Protein AF-V6EYC3-F1 (afdb_monomer)

InterPro domains:
  IPR000436 Sushi/SCR/CCP domain [PF00084] (2-58)
  IPR000436 Sushi/SCR/CCP domain [PS50923] (1-59)
  IPR000436 Sushi/SCR/CCP domain [SM00032] (2-58)
  IPR000436 Sushi/SCR/CCP domain [cd00033] (2-59)
  IPR035976 Sushi/SCR/CCP superfamily [SSF57535] (1-58)

Foldseek 3Di:
DAADDDDDPQWDWPDDDPDGDDDFQDKTKIAGDPPWDAGIDIWGQHPVNDIDDPPPRTD

Structure (mmCIF, N/CA/C/O backbone):
data_AF-V6EYC3-F1
#
_entry.id   AF-V6EYC3-F1
#
loop_
_atom_site.group_PDB
_atom_site.id
_atom_site.type_symbol
_atom_site.label_atom_id
_atom_site.label_alt_id
_atom_site.label_comp_id
_atom_site.label_asym_id
_atom_site.label_entity_id
_atom_site.label_seq_id
_atom_site.pdbx_PDB_ins_code
_atom_site.Cartn_x
_atom_site.Cartn_y
_atom_site.Cartn_z
_atom_site.occupancy
_atom_site.B_iso_or_equiv
_atom_site.auth_seq_id
_atom_site.auth_comp_id
_atom_site.auth_asym_id
_atom_site.auth_atom_id
_atom_site.pdbx_PDB_model_num
ATOM 1 N N . HIS A 1 1 ? -9.724 -1.046 11.985 1.00 86.12 1 HIS A N 1
ATOM 2 C CA . HIS A 1 1 ? -8.319 -1.102 11.539 1.00 86.12 1 HIS A CA 1
ATOM 3 C C . HIS A 1 1 ? -8.246 -1.857 10.220 1.00 86.12 1 HIS A C 1
ATOM 5 O O . HIS A 1 1 ? -9.050 -2.768 10.037 1.00 86.12 1 HIS A O 1
ATOM 11 N N . CYS A 1 2 ? -7.350 -1.477 9.306 1.00 91.38 2 CYS A N 1
ATOM 12 C CA . CYS A 1 2 ? -7.082 -2.279 8.110 1.00 91.38 2 CYS A CA 1
ATOM 13 C C . CYS A 1 2 ? -6.196 -3.458 8.492 1.00 91.38 2 CYS A C 1
ATOM 15 O O . CYS A 1 2 ? -5.253 -3.292 9.263 1.00 91.38 2 CYS A O 1
ATOM 17 N N . LYS A 1 3 ? -6.480 -4.641 7.953 1.00 92.00 3 LYS A N 1
ATOM 18 C CA . LYS A 1 3 ? -5.592 -5.796 8.125 1.00 92.00 3 LYS A CA 1
ATOM 19 C C . LYS A 1 3 ? -4.376 -5.685 7.215 1.00 92.00 3 LYS A C 1
ATOM 21 O O . LYS A 1 3 ? -4.385 -4.870 6.293 1.00 92.00 3 LYS A O 1
ATOM 26 N N . THR A 1 4 ? -3.352 -6.501 7.450 1.00 90.81 4 THR A N 1
ATOM 27 C CA . THR A 1 4 ? -2.225 -6.649 6.521 1.00 90.81 4 THR A CA 1
ATOM 28 C C . THR A 1 4 ? -2.741 -6.793 5.083 1.00 90.81 4 THR A C 1
ATOM 30 O O . THR A 1 4 ? -3.601 -7.642 4.839 1.00 90.81 4 THR A O 1
ATOM 33 N N . PRO A 1 5 ? -2.280 -5.948 4.146 1.00 88.62 5 PRO A N 1
ATOM 34 C CA . PRO A 1 5 ? -2.653 -6.070 2.745 1.00 88.62 5 PRO A CA 1
ATOM 35 C C . PRO A 1 5 ? -2.215 -7.423 2.181 1.00 88.62 5 PRO A C 1
ATOM 37 O O . PRO A 1 5 ? -1.152 -7.937 2.535 1.00 88.62 5 PRO A O 1
ATOM 40 N N . GLU A 1 6 ? -3.011 -7.966 1.265 1.00 85.38 6 GLU A N 1
ATOM 41 C CA . GLU A 1 6 ? -2.622 -9.138 0.480 1.00 85.38 6 GLU A CA 1
ATOM 42 C C . GLU A 1 6 ? -1.359 -8.844 -0.346 1.00 85.38 6 GLU A C 1
ATOM 44 O O . GLU A 1 6 ? -1.124 -7.714 -0.783 1.00 85.38 6 GLU A O 1
ATOM 49 N N . GLN A 1 7 ? -0.538 -9.870 -0.584 1.00 84.31 7 GLN A N 1
ATOM 50 C CA . GLN A 1 7 ? 0.648 -9.710 -1.423 1.00 84.31 7 GLN A CA 1
ATOM 51 C C . GLN A 1 7 ? 0.253 -9.453 -2.878 1.00 84.31 7 GLN A C 1
ATOM 53 O O . GLN A 1 7 ? -0.407 -10.271 -3.518 1.00 84.31 7 GLN A O 1
ATOM 58 N N . PHE A 1 8 ? 0.730 -8.339 -3.431 1.00 86.31 8 PHE A N 1
ATOM 59 C CA . PHE A 1 8 ? 0.565 -8.052 -4.849 1.00 86.31 8 PHE A CA 1
ATOM 60 C C . PHE A 1 8 ? 1.488 -8.953 -5.691 1.00 86.31 8 PHE A C 1
ATOM 62 O O . PHE A 1 8 ? 2.676 -9.086 -5.388 1.00 86.31 8 PHE A O 1
ATOM 69 N N . PRO A 1 9 ? 1.002 -9.550 -6.793 1.00 85.38 9 PRO A N 1
ATOM 70 C CA . PRO A 1 9 ? 1.847 -10.367 -7.666 1.00 85.38 9 PRO A CA 1
ATOM 71 C C . PRO A 1 9 ? 2.842 -9.521 -8.478 1.00 85.38 9 PRO A C 1
ATOM 73 O O . PRO A 1 9 ? 3.902 -10.010 -8.864 1.00 85.38 9 PRO A O 1
ATOM 76 N N . PHE A 1 10 ? 2.514 -8.248 -8.716 1.00 85.75 10 PHE A N 1
ATOM 77 C CA . PHE A 1 10 ? 3.290 -7.303 -9.524 1.00 85.75 10 PHE A CA 1
ATOM 78 C C . PHE A 1 10 ? 4.168 -6.354 -8.697 1.00 85.75 10 PHE A C 1
ATOM 80 O O . PHE A 1 10 ? 4.959 -5.604 -9.266 1.00 85.75 10 PHE A O 1
ATOM 87 N N . ALA A 1 11 ? 4.065 -6.376 -7.365 1.00 89.44 11 ALA A N 1
ATOM 88 C CA . ALA A 1 11 ? 4.792 -5.461 -6.492 1.00 89.44 11 ALA A CA 1
ATOM 89 C C . ALA A 1 11 ? 5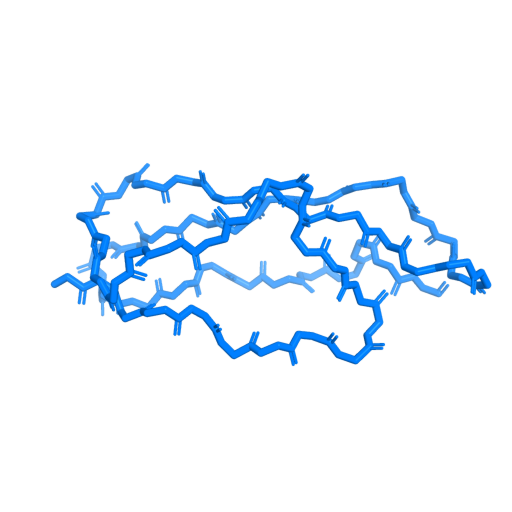.203 -6.116 -5.176 1.00 89.44 11 ALA A C 1
ATOM 91 O O . ALA A 1 11 ? 4.644 -7.128 -4.761 1.00 89.44 11 ALA A O 1
ATOM 92 N N . SER A 1 12 ? 6.195 -5.533 -4.521 1.00 89.56 12 SER A N 1
ATOM 93 C CA . SER A 1 12 ? 6.680 -5.958 -3.213 1.00 89.56 12 SER A CA 1
ATOM 94 C C . SER A 1 12 ? 6.709 -4.757 -2.272 1.00 89.56 12 SER A C 1
ATOM 96 O O . SER A 1 12 ? 7.002 -3.648 -2.718 1.00 89.56 12 SER A O 1
ATOM 98 N N . PRO A 1 13 ? 6.397 -4.932 -0.980 1.00 90.56 13 PRO A N 1
ATOM 99 C CA . PRO A 1 13 ? 6.488 -3.835 -0.029 1.00 90.56 13 PRO A CA 1
ATOM 100 C C . PRO A 1 13 ? 7.950 -3.396 0.115 1.00 90.56 13 PRO A C 1
ATOM 102 O O . PRO A 1 13 ? 8.848 -4.231 0.230 1.00 90.56 13 PRO A O 1
ATOM 105 N N . VAL A 1 14 ? 8.185 -2.083 0.114 1.00 88.75 14 VAL A N 1
ATOM 106 C CA . VAL A 1 14 ? 9.534 -1.500 0.254 1.00 88.75 14 VAL A CA 1
ATOM 107 C C . VAL A 1 14 ? 10.099 -1.780 1.647 1.00 88.75 14 VAL A C 1
ATOM 109 O O . VAL A 1 14 ? 11.298 -1.985 1.821 1.00 88.75 14 VAL A O 1
ATOM 112 N N . ILE A 1 15 ? 9.217 -1.786 2.646 1.00 88.62 15 ILE A N 1
ATOM 113 C CA . ILE A 1 15 ? 9.543 -2.047 4.044 1.00 88.62 15 ILE A CA 1
ATOM 114 C C . ILE A 1 15 ? 8.811 -3.328 4.462 1.00 88.62 15 ILE A C 1
ATOM 116 O O . ILE A 1 15 ? 7.623 -3.451 4.157 1.00 88.62 15 ILE A O 1
ATOM 120 N N . PRO A 1 16 ? 9.471 -4.268 5.161 1.00 87.50 16 PRO A N 1
ATOM 121 C CA . PRO A 1 16 ? 8.812 -5.446 5.708 1.00 87.50 16 PRO A CA 1
ATOM 122 C C . PRO A 1 16 ? 7.607 -5.064 6.569 1.00 87.50 16 PRO A C 1
ATOM 124 O O . PRO A 1 16 ? 7.704 -4.231 7.470 1.00 87.50 16 PRO A O 1
ATOM 127 N N . ILE A 1 17 ? 6.465 -5.675 6.269 1.00 89.19 17 ILE A N 1
ATOM 128 C CA . ILE A 1 17 ? 5.225 -5.471 7.010 1.00 89.19 17 ILE A CA 1
ATOM 129 C C . ILE A 1 17 ? 5.166 -6.551 8.091 1.00 89.19 17 ILE A C 1
ATOM 131 O O . ILE A 1 17 ? 4.897 -7.713 7.794 1.00 89.19 17 ILE A O 1
ATOM 135 N N . ASN A 1 18 ? 5.458 -6.169 9.334 1.00 88.31 18 ASN A N 1
ATOM 136 C CA . ASN A 1 18 ? 5.473 -7.078 10.485 1.00 88.31 18 ASN A CA 1
ATOM 137 C C . ASN A 1 18 ? 4.187 -7.013 11.322 1.00 88.31 18 ASN A C 1
ATOM 139 O O . ASN A 1 18 ? 3.949 -7.903 12.137 1.00 88.31 18 ASN A O 1
ATOM 143 N N . ASP A 1 19 ? 3.372 -5.978 11.118 1.00 89.50 19 ASP A N 1
ATOM 144 C CA . ASP A 1 19 ? 2.121 -5.781 11.841 1.00 89.50 19 ASP A CA 1
ATOM 145 C C . ASP A 1 19 ? 0.931 -6.426 11.119 1.00 89.50 19 ASP A C 1
ATOM 147 O O . ASP A 1 19 ? 0.853 -6.468 9.885 1.00 89.50 19 ASP A O 1
ATOM 151 N N . PHE A 1 20 ? -0.025 -6.904 11.919 1.00 88.75 20 PHE A N 1
ATOM 152 C CA . PHE A 1 20 ? -1.262 -7.529 11.441 1.00 88.75 20 PHE A CA 1
ATOM 153 C C . PHE A 1 20 ? -2.393 -6.525 11.192 1.00 88.75 20 PHE A C 1
ATOM 155 O O . PHE A 1 20 ? -3.320 -6.802 10.426 1.00 88.75 20 PHE A O 1
ATOM 162 N N . GLU A 1 21 ? -2.331 -5.364 11.849 1.00 92.69 21 GLU A N 1
ATOM 163 C CA . GLU A 1 21 ? -3.373 -4.343 11.824 1.00 92.69 21 GLU A CA 1
ATOM 164 C C . GLU A 1 21 ? -2.781 -2.936 11.779 1.00 92.69 21 GLU A C 1
ATOM 166 O O . GLU A 1 21 ? -1.816 -2.623 12.472 1.00 92.69 21 GLU A O 1
ATOM 171 N N . PHE A 1 22 ? -3.414 -2.072 10.989 1.00 93.00 22 PHE A N 1
ATOM 172 C CA . PHE A 1 22 ? -3.003 -0.695 10.761 1.00 93.00 22 PHE A CA 1
ATOM 173 C C . PHE A 1 22 ? -4.161 0.266 11.061 1.00 93.00 22 PHE A C 1
ATOM 175 O O . PHE A 1 22 ? -5.314 -0.002 10.689 1.00 93.00 22 PHE A O 1
ATOM 182 N N . PRO A 1 23 ? -3.910 1.386 11.759 1.00 94.56 23 PRO A N 1
ATOM 183 C CA . PRO A 1 23 ? -4.913 2.425 11.934 1.00 94.56 23 PRO A CA 1
ATOM 184 C C . PRO A 1 23 ? -5.240 3.128 10.609 1.00 94.56 23 PRO A C 1
ATOM 186 O O . PRO A 1 23 ? -4.473 3.109 9.647 1.00 94.56 23 PRO A O 1
ATOM 189 N N . VAL A 1 24 ? -6.414 3.758 10.573 1.00 95.00 24 VAL A N 1
ATOM 190 C CA . VAL A 1 24 ? -6.828 4.600 9.444 1.00 95.00 24 VAL A CA 1
ATOM 191 C C . VAL A 1 24 ? -5.823 5.739 9.269 1.00 95.00 24 VAL A C 1
ATOM 193 O O . VAL A 1 24 ? -5.364 6.324 10.249 1.00 95.00 24 VAL A O 1
ATOM 196 N N . GLY A 1 25 ? -5.464 6.028 8.019 1.00 92.25 25 GLY A N 1
ATOM 197 C CA . GLY A 1 25 ? -4.441 7.010 7.660 1.00 92.25 25 GLY A CA 1
ATOM 198 C C . GLY A 1 25 ? -3.026 6.436 7.535 1.00 92.25 25 GLY A C 1
ATOM 199 O O . GLY A 1 25 ? -2.150 7.109 6.991 1.00 92.25 25 GLY A O 1
ATOM 200 N N . THR A 1 26 ? -2.774 5.191 7.961 1.00 93.38 26 THR A N 1
ATOM 201 C CA . THR A 1 26 ? -1.487 4.540 7.682 1.00 93.38 26 THR A CA 1
ATOM 202 C C . THR A 1 26 ? -1.303 4.343 6.185 1.00 93.38 26 THR A C 1
ATOM 204 O O . THR A 1 26 ? -2.211 3.869 5.507 1.00 93.38 26 THR A O 1
ATOM 207 N N . SER A 1 27 ? -0.111 4.669 5.686 1.00 91.88 27 SER A N 1
ATOM 208 C CA . SER A 1 27 ? 0.267 4.451 4.292 1.00 91.88 27 SER A CA 1
ATOM 209 C C . SER A 1 27 ? 1.454 3.500 4.194 1.00 91.88 27 SER A C 1
ATOM 211 O O . SER A 1 27 ? 2.433 3.647 4.925 1.00 91.88 27 SER A O 1
ATOM 213 N N . LEU A 1 28 ? 1.361 2.529 3.292 1.00 91.38 28 LEU A N 1
ATOM 214 C CA . LEU A 1 28 ? 2.381 1.520 3.033 1.00 91.38 28 LEU A CA 1
ATOM 215 C C . LEU A 1 28 ? 2.903 1.685 1.611 1.00 91.38 28 LEU A C 1
ATOM 217 O O . LEU A 1 28 ? 2.119 1.799 0.672 1.00 91.38 28 LEU A O 1
ATOM 221 N N . ASN A 1 29 ? 4.226 1.680 1.464 1.00 90.62 29 ASN A N 1
ATOM 222 C CA . ASN A 1 29 ? 4.890 1.863 0.178 1.00 90.62 29 ASN A CA 1
ATOM 223 C C . ASN A 1 29 ? 5.253 0.518 -0.450 1.00 90.62 29 ASN A C 1
ATOM 225 O O . ASN A 1 29 ? 5.790 -0.373 0.214 1.00 90.62 29 ASN A O 1
ATOM 229 N N . TYR A 1 30 ? 5.017 0.420 -1.749 1.00 90.50 30 TYR A N 1
ATOM 230 C CA . TYR A 1 30 ? 5.269 -0.743 -2.581 1.00 90.50 30 TYR A CA 1
ATOM 231 C C . TYR A 1 30 ? 6.107 -0.352 -3.791 1.00 90.50 30 TYR A C 1
ATOM 233 O O . TYR A 1 30 ? 5.934 0.716 -4.377 1.00 90.50 3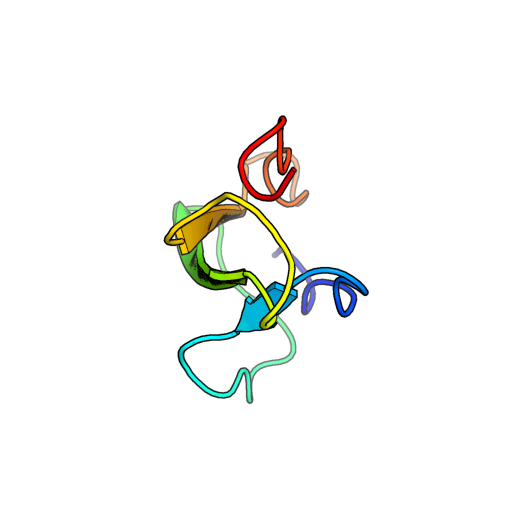0 TYR A O 1
ATOM 241 N N . GLU A 1 31 ? 7.007 -1.243 -4.174 1.00 89.06 31 GLU A N 1
ATOM 242 C CA . GLU A 1 31 ? 7.839 -1.133 -5.362 1.00 89.06 31 GLU A C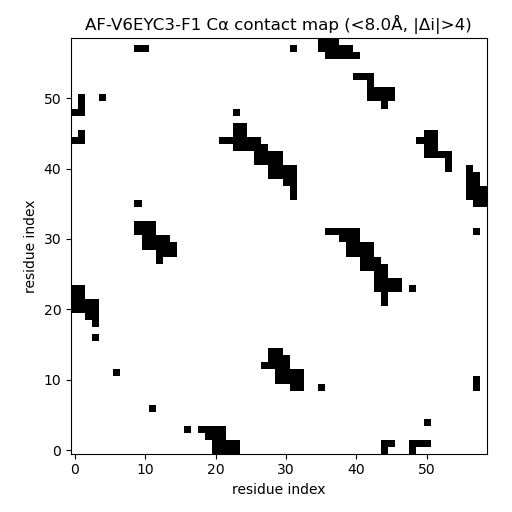A 1
ATOM 243 C C . GLU A 1 31 ? 7.399 -2.173 -6.391 1.00 89.06 31 GLU A C 1
ATOM 245 O O . GLU A 1 31 ? 7.120 -3.329 -6.056 1.00 89.06 31 GLU A O 1
ATOM 250 N N . CYS A 1 32 ? 7.323 -1.756 -7.653 1.00 88.69 32 CYS A N 1
ATOM 251 C CA . CYS A 1 32 ? 6.989 -2.654 -8.749 1.00 88.69 32 CYS A CA 1
ATOM 252 C C . CYS A 1 32 ? 8.104 -3.687 -8.941 1.00 88.69 32 CYS A C 1
ATOM 254 O O . CYS A 1 32 ? 9.292 -3.374 -8.860 1.00 88.69 32 CYS A O 1
ATOM 256 N N . ARG A 1 33 ? 7.733 -4.937 -9.221 1.00 86.44 33 ARG A N 1
ATOM 257 C CA . ARG A 1 33 ? 8.715 -5.991 -9.488 1.00 86.44 33 ARG A CA 1
ATOM 258 C C . ARG A 1 33 ? 9.464 -5.730 -10.803 1.00 86.44 33 ARG A C 1
ATOM 260 O O . ARG A 1 33 ? 8.902 -5.121 -11.717 1.00 86.44 33 ARG A O 1
ATOM 267 N N . PRO A 1 34 ? 10.702 -6.241 -10.947 1.00 82.75 34 PRO A N 1
ATOM 268 C CA . PRO A 1 34 ? 11.453 -6.132 -12.193 1.00 82.75 34 PRO A CA 1
ATOM 269 C C . PRO A 1 34 ? 10.648 -6.689 -13.373 1.00 82.75 34 PRO A C 1
ATOM 271 O O . PRO A 1 34 ? 10.205 -7.835 -13.330 1.00 82.75 34 PRO A O 1
ATOM 274 N N . GLY A 1 35 ? 10.464 -5.878 -14.416 1.00 79.06 35 GLY A N 1
ATOM 275 C CA . GLY A 1 35 ? 9.659 -6.224 -15.595 1.00 79.06 35 GLY A CA 1
ATOM 276 C C . GLY A 1 35 ? 8.358 -5.430 -15.736 1.00 79.06 35 GLY A C 1
ATOM 277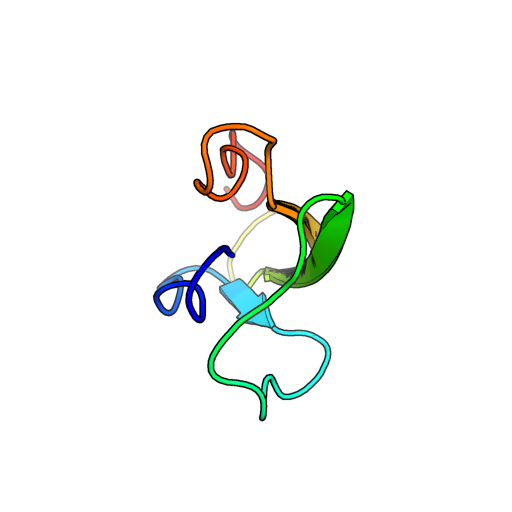 O O . GLY A 1 35 ? 7.784 -5.455 -16.819 1.00 79.06 35 GLY A O 1
ATOM 278 N N . TYR A 1 36 ? 7.941 -4.694 -14.700 1.00 75.69 36 TYR A N 1
ATOM 279 C CA . TYR A 1 36 ? 6.817 -3.756 -14.763 1.00 75.69 36 TYR A CA 1
ATOM 280 C C . TYR A 1 36 ? 7.306 -2.308 -14.947 1.00 75.69 36 TYR A C 1
ATOM 282 O O . TYR A 1 36 ? 8.286 -1.876 -14.336 1.00 75.69 36 TYR A O 1
ATOM 290 N N . PHE A 1 37 ? 6.611 -1.544 -15.786 1.00 68.56 37 PHE A N 1
ATOM 291 C CA . PHE A 1 37 ? 6.773 -0.110 -15.982 1.00 68.56 37 PHE A CA 1
ATOM 292 C C . PHE A 1 37 ? 6.020 0.638 -14.879 1.00 68.56 37 PHE A C 1
ATOM 294 O O . PHE A 1 37 ? 4.804 0.804 -14.914 1.00 68.56 37 PHE A O 1
ATOM 301 N N . GLY A 1 38 ? 6.770 1.076 -13.874 1.00 70.19 38 GLY A N 1
ATOM 302 C CA . GLY A 1 38 ? 6.258 1.765 -12.697 1.00 70.19 38 GLY A CA 1
ATOM 303 C C . GLY A 1 38 ? 7.350 1.832 -11.639 1.00 70.19 38 GLY A C 1
ATOM 304 O O . GLY A 1 38 ? 8.107 0.877 -11.489 1.00 70.19 38 GLY A O 1
ATOM 305 N N . LYS A 1 39 ? 7.506 2.967 -10.948 1.00 74.62 39 LYS A N 1
ATOM 306 C CA . LYS A 1 39 ? 8.595 3.123 -9.966 1.00 74.62 39 LYS A CA 1
ATOM 307 C C . LYS A 1 39 ? 8.189 2.623 -8.584 1.00 74.62 39 LYS A C 1
ATOM 309 O O . LYS A 1 39 ? 8.884 1.813 -7.994 1.00 74.62 39 LYS A O 1
ATOM 314 N N . MET A 1 40 ? 7.078 3.126 -8.064 1.00 83.94 40 MET A N 1
ATOM 315 C CA . MET A 1 40 ? 6.581 2.815 -6.727 1.00 83.94 40 MET A CA 1
ATOM 316 C C . MET A 1 40 ? 5.153 3.332 -6.588 1.00 83.94 40 MET A C 1
ATOM 318 O O . MET A 1 40 ? 4.746 4.245 -7.310 1.00 83.94 40 MET A O 1
ATOM 322 N N . PHE A 1 41 ? 4.403 2.782 -5.648 1.00 88.00 41 PHE A N 1
ATOM 323 C CA . PHE A 1 41 ? 3.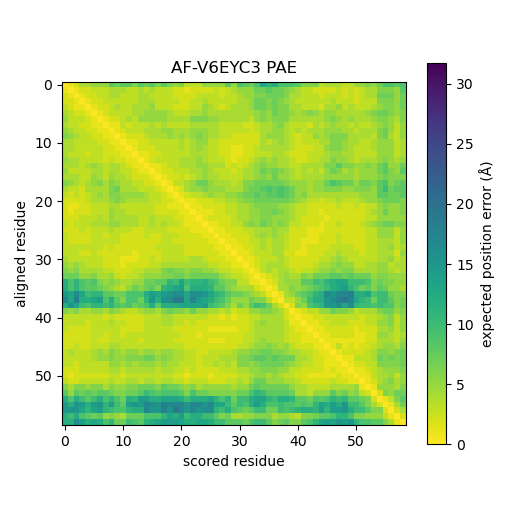102 3.296 -5.241 1.00 88.00 41 PHE A CA 1
ATOM 324 C C . PHE A 1 41 ? 2.931 3.188 -3.738 1.00 88.00 41 PHE A C 1
ATOM 326 O O . PHE A 1 41 ? 3.685 2.488 -3.063 1.00 88.00 41 PHE A O 1
ATOM 333 N N . SER A 1 42 ? 1.923 3.870 -3.215 1.00 89.94 42 SER A N 1
ATOM 334 C CA . SER A 1 42 ? 1.500 3.687 -1.839 1.00 89.94 42 SER A CA 1
ATOM 335 C C . SER A 1 42 ? 0.030 3.318 -1.784 1.00 89.94 42 SER A C 1
ATOM 337 O O . SER A 1 42 ? -0.774 3.743 -2.613 1.00 89.94 42 SER A O 1
ATOM 339 N N . ILE A 1 43 ? -0.303 2.501 -0.797 1.00 91.31 43 ILE A N 1
ATOM 340 C CA . ILE A 1 43 ? -1.681 2.248 -0.399 1.00 91.31 43 ILE A CA 1
ATOM 341 C C . ILE A 1 43 ? -1.907 2.868 0.966 1.00 91.31 43 ILE A C 1
ATOM 343 O O . ILE A 1 43 ? -1.019 2.838 1.819 1.00 91.31 43 ILE A O 1
ATOM 347 N N . SER A 1 44 ? -3.100 3.396 1.189 1.00 93.06 44 SER A N 1
ATOM 348 C CA . SER A 1 44 ? -3.480 4.025 2.448 1.00 93.06 44 SER A CA 1
ATOM 349 C C . SER A 1 44 ? -4.691 3.322 3.043 1.00 93.06 44 SER A C 1
ATOM 351 O O . SER A 1 44 ? -5.615 2.952 2.320 1.00 93.06 44 SER A O 1
ATOM 353 N N . CYS A 1 45 ? -4.695 3.129 4.359 1.00 93.94 45 CYS A N 1
ATOM 354 C CA . CYS A 1 45 ? -5.848 2.595 5.070 1.00 93.94 45 CYS A CA 1
ATOM 355 C C . CYS A 1 45 ? -6.931 3.675 5.145 1.00 93.94 45 CYS A C 1
ATOM 357 O O . CYS A 1 45 ? -6.750 4.694 5.818 1.00 93.94 45 CYS A O 1
ATOM 359 N N . LEU A 1 46 ? -8.038 3.463 4.439 1.00 93.38 46 LEU A N 1
ATOM 360 C CA . LEU A 1 46 ? -9.159 4.395 4.362 1.00 93.38 46 LEU A CA 1
ATOM 361 C C . LEU A 1 46 ? -10.083 4.263 5.587 1.00 93.38 46 LEU A C 1
ATOM 363 O O . LEU A 1 46 ? -10.054 3.266 6.310 1.00 93.38 46 LEU A O 1
ATOM 367 N N . GLU A 1 47 ? -10.945 5.261 5.811 1.00 93.38 47 GLU A N 1
ATOM 368 C CA . GLU A 1 47 ? -11.910 5.277 6.930 1.00 93.38 47 GLU A CA 1
ATOM 369 C C . GLU A 1 47 ? -12.892 4.101 6.903 1.00 93.38 47 GLU A C 1
ATOM 371 O O . GLU A 1 47 ? -13.348 3.639 7.947 1.00 93.38 47 GLU A O 1
ATOM 376 N N . ASN A 1 48 ? -13.165 3.559 5.714 1.00 93.56 48 ASN A N 1
ATOM 377 C CA . ASN A 1 48 ? -13.979 2.359 5.532 1.00 93.56 48 ASN A CA 1
ATOM 378 C C . ASN A 1 48 ? -13.240 1.055 5.897 1.00 93.56 48 ASN A C 1
ATOM 380 O O . ASN A 1 48 ? -13.777 -0.025 5.664 1.00 93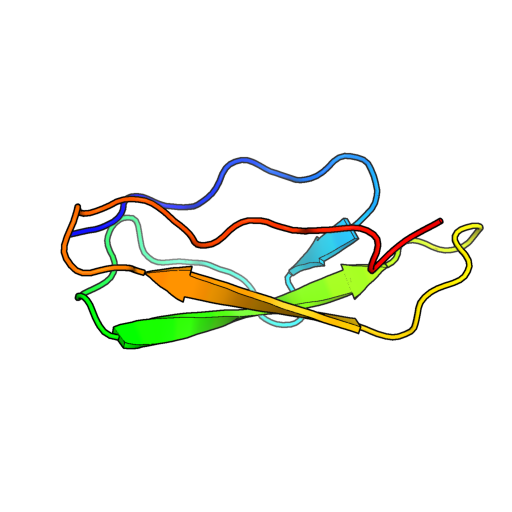.56 48 ASN A O 1
ATOM 384 N N . LEU A 1 49 ? -12.035 1.145 6.474 1.00 90.62 49 LEU A N 1
ATOM 385 C CA . LEU A 1 49 ? -11.184 0.022 6.880 1.00 90.62 49 LEU A CA 1
ATOM 386 C C . LEU A 1 49 ? -10.704 -0.853 5.711 1.00 90.62 49 LEU A C 1
ATOM 388 O O . LEU A 1 49 ? -10.358 -2.019 5.909 1.00 90.62 49 LEU A O 1
ATOM 392 N N . VAL A 1 50 ? -10.659 -0.285 4.506 1.00 91.44 50 VAL A N 1
ATOM 393 C CA . VAL A 1 50 ? -10.151 -0.924 3.288 1.00 91.44 50 VAL A CA 1
ATOM 394 C C . VAL A 1 50 ? -8.917 -0.164 2.801 1.00 91.44 50 VAL A C 1
ATOM 396 O O . VAL A 1 50 ? -8.807 1.050 2.972 1.00 91.44 50 VAL A O 1
ATOM 399 N N . TRP A 1 51 ? -7.962 -0.873 2.205 1.00 92.19 51 TRP A N 1
ATOM 400 C CA . TRP A 1 51 ? -6.823 -0.232 1.549 1.00 92.19 51 TRP A CA 1
ATOM 401 C C . TRP A 1 51 ? -7.265 0.4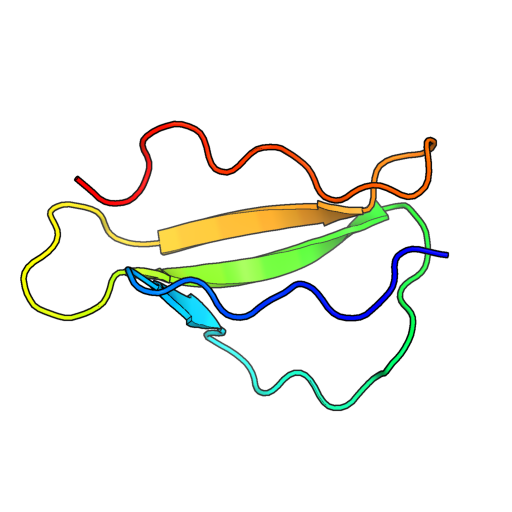98 0.279 1.00 92.19 51 TRP A C 1
ATOM 403 O O . TRP A 1 51 ? -8.130 0.017 -0.452 1.00 92.19 51 TRP A O 1
ATOM 413 N N . SER A 1 52 ? -6.666 1.657 0.009 1.00 90.50 52 SER A N 1
ATOM 414 C CA . SER A 1 52 ? -6.899 2.399 -1.230 1.00 90.50 52 SER A CA 1
ATOM 415 C C . SER A 1 52 ? -6.562 1.562 -2.467 1.00 90.50 52 SER A C 1
ATOM 417 O O . SER A 1 52 ? -5.715 0.666 -2.418 1.00 90.50 52 SER A O 1
ATOM 419 N N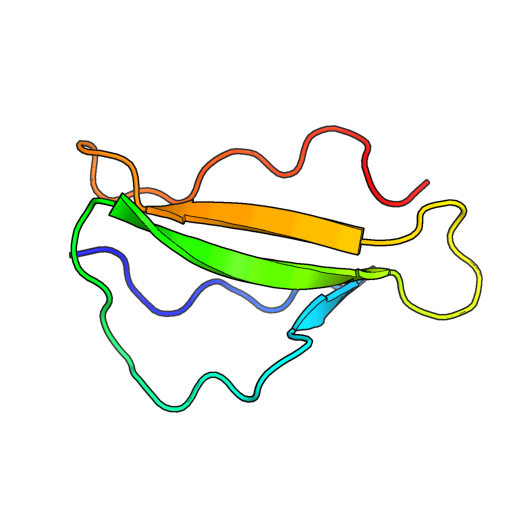 . SER A 1 53 ? -7.218 1.869 -3.589 1.00 84.56 53 SER A N 1
ATOM 420 C CA . SER A 1 53 ? -6.952 1.198 -4.858 1.00 84.56 53 SER A CA 1
ATOM 421 C C . SER A 1 53 ? -5.513 1.429 -5.320 1.00 84.56 53 SER A C 1
ATOM 423 O O . SER A 1 53 ? -4.930 2.498 -5.151 1.00 84.56 53 SER A O 1
ATOM 425 N N . VAL A 1 54 ? -4.957 0.389 -5.931 1.00 78.00 54 VAL A N 1
ATOM 426 C CA . VAL A 1 54 ? -3.669 0.390 -6.627 1.00 78.00 54 VAL A CA 1
ATOM 427 C C . VAL A 1 54 ? -3.922 0.627 -8.112 1.00 78.00 54 VAL A C 1
ATOM 429 O O . VAL A 1 54 ? -3.720 -0.257 -8.937 1.00 78.00 54 VAL A O 1
ATOM 432 N N . GLU A 1 55 ? -4.494 1.775 -8.461 1.00 60.97 55 GLU A N 1
ATOM 433 C CA . GLU A 1 55 ? -4.831 2.058 -9.859 1.00 60.97 55 GLU A CA 1
ATOM 434 C C . GLU A 1 55 ? -3.551 2.323 -10.675 1.00 60.97 55 GLU A C 1
ATOM 436 O O . GLU A 1 55 ? -2.815 3.265 -10.401 1.00 60.97 55 GLU A O 1
ATOM 441 N N . ASP A 1 56 ? -3.278 1.441 -11.645 1.00 59.75 56 ASP A N 1
ATOM 442 C CA . ASP A 1 56 ? -2.338 1.596 -12.774 1.00 59.75 56 ASP A CA 1
ATOM 443 C C . ASP A 1 56 ? -0.860 1.948 -12.480 1.00 59.75 56 ASP A C 1
ATOM 445 O O . ASP A 1 56 ? -0.121 2.343 -13.383 1.00 59.75 56 ASP A O 1
ATOM 449 N N . ASN A 1 57 ? -0.363 1.770 -11.251 1.00 66.81 57 ASN A N 1
ATOM 450 C CA . ASN A 1 57 ? 1.011 2.194 -10.940 1.00 66.81 57 ASN A CA 1
ATOM 451 C C . ASN A 1 57 ? 2.127 1.237 -11.398 1.00 66.81 57 ASN A C 1
ATOM 453 O O . ASN A 1 57 ? 3.269 1.683 -11.506 1.00 66.81 57 ASN A O 1
ATOM 457 N N . CYS A 1 58 ? 1.836 -0.044 -11.648 1.00 74.00 58 CYS A N 1
ATOM 458 C CA . CYS A 1 58 ? 2.791 -1.019 -12.192 1.00 74.00 58 CYS A CA 1
ATOM 459 C C . CYS A 1 58 ? 2.182 -1.674 -13.439 1.00 74.00 58 CYS A C 1
ATOM 461 O O . CYS A 1 58 ? 1.297 -2.519 -13.299 1.00 74.00 58 CYS A O 1
ATOM 463 N N . ARG A 1 59 ? 2.635 -1.281 -14.636 1.00 69.12 59 ARG A N 1
ATOM 464 C CA . ARG A 1 59 ? 2.086 -1.747 -15.921 1.00 69.12 59 ARG A CA 1
ATOM 465 C C . ARG A 1 59 ? 3.007 -2.695 -16.677 1.00 69.12 59 ARG A C 1
ATOM 467 O O . ARG A 1 59 ? 4.238 -2.529 -16.570 1.00 69.12 59 ARG A O 1
#

Organism: Homo sapiens (NCBI:txid9606)

Radius of gyration: 11.32 Å; Cα contacts (8 Å, |Δi|>4): 110; chains: 1; bounding box: 25×17×28 Å

Me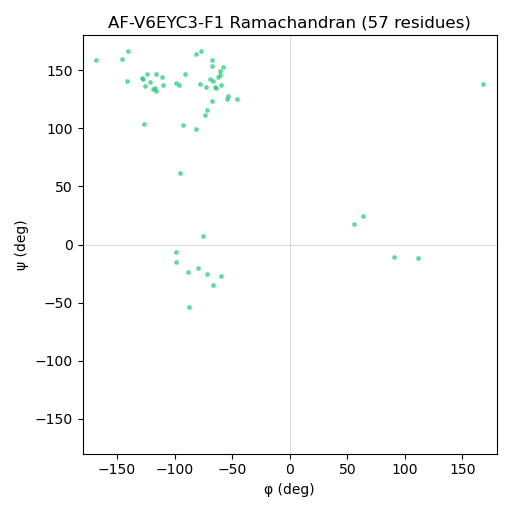an predicted aligned error: 4.6 Å

Nearest PDB structures (foldseek):
  2q7z-assembly1_A  TM=9.009E-01  e=6.712E-07  Homo sapiens
  2xrb-assembly1_A  TM=9.164E-01  e=9.842E-06  Rattus norvegicus
  1gkn-assembly1_A  TM=9.089E-01  e=2.409E-05  Homo sapiens
  5fo9-assembly2_C  TM=8.564E-01  e=1.586E-05  Homo sapiens
  2mcz-assembly1_A  TM=8.115E-01  e=2.269E-05  Homo sapiens

Solvent-accessible surface area (backbone atoms only — not comparable to full-atom values): 3564 Å² total; per-residue (Å²): 100,19,60,57,75,80,86,51,94,60,35,44,62,74,58,90,82,86,61,66,67,39,56,66,72,45,68,50,51,30,29,38,37,96,91,38,60,37,75,56,48,65,36,34,23,35,90,87,41,42,68,47,76,82,76,80,48,59,82

pLDDT: mean 86.19, std 8.36, range [59.75, 95.0]

Secondary structure (DSSP, 8-state):
-EE-PPPPSSEEESS----SEE-TT-EEEEEEPTTSS--EEEEEB-TTSSBPP--SS--

Sequence (59 aa):
HCKTPEQFPFASPVIPINDFEFPVGTSLNYECRPGYFGKMFSISCLENLVWSSVEDNCR